Protein AF-A0A812QFU3-F1 (afdb_monomer)

Secondary structure (DSSP, 8-state):
------------GGGSPPP-----HHHHHHHHHHIIIIIS-TTTEEB-TT-SS-EEGGGSSS---TTS--BB-SS-TT-BTTTT--HHHHHHHH-

Organism: Symbiodinium pilosum (NCBI:txid2952)

Structure (mmCIF, N/CA/C/O backbone):
data_AF-A0A812QFU3-F1
#
_entry.id   AF-A0A812QFU3-F1
#
loop_
_atom_sit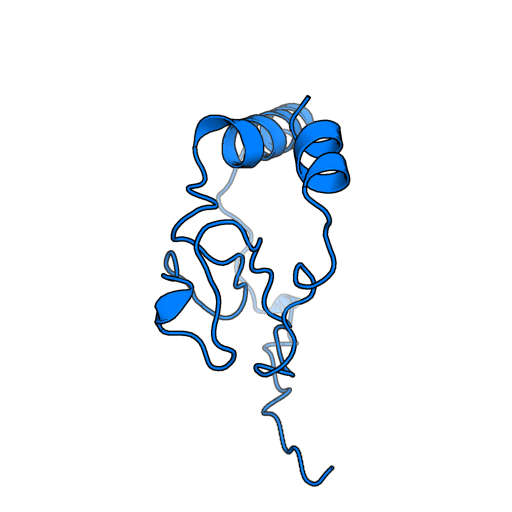e.group_PDB
_atom_site.id
_atom_site.type_symbol
_atom_site.label_atom_id
_atom_site.label_alt_id
_atom_site.label_comp_id
_atom_site.label_asym_id
_atom_site.label_entity_id
_atom_site.label_seq_id
_atom_site.pdbx_PDB_ins_code
_atom_site.Cartn_x
_atom_site.Cartn_y
_atom_site.Cartn_z
_atom_site.occupancy
_atom_site.B_iso_or_equiv
_atom_site.auth_seq_id
_atom_site.auth_comp_id
_atom_site.auth_asym_id
_atom_site.auth_atom_id
_atom_site.pdbx_PDB_model_num
ATOM 1 N N . SER A 1 1 ? 8.982 1.237 -24.772 1.00 60.59 1 SER A N 1
ATOM 2 C CA . SER A 1 1 ? 9.684 0.468 -23.732 1.00 60.59 1 SER A CA 1
ATOM 3 C C . SER A 1 1 ? 9.566 -1.003 -24.086 1.00 60.59 1 SER A C 1
ATOM 5 O O . SER A 1 1 ? 8.539 -1.392 -24.622 1.00 60.59 1 SER A O 1
ATOM 7 N N . ASN A 1 2 ? 10.608 -1.804 -23.853 1.00 71.19 2 ASN A N 1
ATOM 8 C CA . ASN A 1 2 ? 10.576 -3.263 -24.052 1.00 71.19 2 ASN A CA 1
ATOM 9 C C . ASN A 1 2 ? 10.241 -3.975 -22.731 1.00 71.19 2 ASN A C 1
ATOM 11 O O . ASN A 1 2 ? 10.804 -5.026 -22.435 1.00 71.19 2 ASN A O 1
ATOM 15 N N . ASP A 1 3 ? 9.412 -3.354 -21.893 1.00 80.31 3 ASP A N 1
ATOM 16 C CA . ASP A 1 3 ? 9.090 -3.919 -20.589 1.00 80.31 3 ASP A CA 1
ATOM 17 C C . ASP A 1 3 ? 8.142 -5.104 -20.788 1.00 80.31 3 ASP A C 1
ATOM 19 O O . ASP A 1 3 ? 7.051 -4.962 -21.339 1.00 80.31 3 ASP A O 1
ATOM 23 N N . VAL A 1 4 ? 8.607 -6.285 -20.382 1.00 87.50 4 VAL A N 1
ATOM 24 C CA . VAL A 1 4 ? 7.841 -7.531 -20.391 1.00 87.50 4 VAL A CA 1
ATOM 25 C C . VAL A 1 4 ? 7.646 -7.936 -18.939 1.00 87.50 4 VAL A C 1
ATOM 27 O O . VAL A 1 4 ? 8.607 -8.293 -18.258 1.00 87.50 4 VAL A O 1
ATOM 30 N N . TRP A 1 5 ? 6.404 -7.857 -18.474 1.00 92.12 5 TRP A N 1
ATOM 31 C CA . TRP A 1 5 ? 6.009 -8.216 -17.117 1.00 92.12 5 TRP A CA 1
ATOM 32 C C . TRP A 1 5 ? 5.216 -9.525 -17.128 1.00 92.12 5 TRP A C 1
ATOM 34 O O . TRP A 1 5 ? 4.408 -9.757 -18.031 1.00 92.12 5 TRP A O 1
ATOM 44 N N . GLU A 1 6 ? 5.438 -10.383 -16.130 1.00 93.06 6 GLU A N 1
ATOM 45 C CA . GLU A 1 6 ? 4.550 -11.524 -15.892 1.00 93.06 6 GLU A CA 1
ATOM 46 C C . GLU A 1 6 ? 3.226 -10.987 -15.344 1.00 93.06 6 GLU A C 1
ATOM 48 O O . GLU A 1 6 ? 3.198 -10.329 -14.309 1.00 93.06 6 GLU A O 1
ATOM 53 N N . THR A 1 7 ? 2.146 -11.232 -16.081 1.00 95.19 7 THR A N 1
ATOM 54 C CA . THR A 1 7 ? 0.807 -10.674 -15.822 1.00 95.19 7 THR A CA 1
ATOM 55 C C . THR A 1 7 ? -0.226 -11.746 -15.507 1.00 95.19 7 THR A C 1
ATOM 57 O O . THR A 1 7 ? -1.395 -11.441 -15.277 1.00 95.19 7 THR A O 1
ATOM 60 N N . LYS A 1 8 ? 0.182 -13.017 -15.484 1.00 95.31 8 LYS A N 1
ATOM 61 C CA . LYS A 1 8 ? -0.689 -14.114 -15.083 1.00 95.31 8 LYS A CA 1
ATOM 62 C C . LYS A 1 8 ? -0.939 -14.058 -13.586 1.00 95.31 8 LYS A C 1
ATOM 64 O O . LYS A 1 8 ? -0.028 -13.903 -12.778 1.00 95.31 8 LYS A O 1
ATOM 69 N N . PHE A 1 9 ? -2.190 -14.281 -13.229 1.00 95.50 9 PHE A N 1
ATOM 70 C CA . PHE A 1 9 ? -2.638 -14.504 -11.866 1.00 95.50 9 PHE A CA 1
ATOM 71 C C . PHE A 1 9 ? -3.635 -15.662 -11.869 1.00 95.50 9 PHE A C 1
ATOM 73 O O . PHE A 1 9 ? -4.085 -16.113 -12.923 1.00 95.50 9 PHE A O 1
ATOM 80 N N . PHE A 1 10 ? -3.949 -16.176 -10.685 1.00 95.62 10 PHE A N 1
ATOM 81 C CA . PHE A 1 10 ? -4.949 -17.223 -10.551 1.00 95.62 10 PHE A CA 1
ATOM 82 C C . PHE A 1 10 ? -6.349 -16.639 -10.784 1.00 95.62 10 PHE A C 1
ATOM 84 O O . PHE A 1 10 ? -6.841 -15.867 -9.966 1.00 95.62 10 PHE A O 1
ATOM 91 N N . ASP A 1 11 ? -6.975 -16.991 -11.904 1.00 95.81 11 ASP A N 1
ATOM 92 C CA . ASP A 1 11 ? -8.232 -16.405 -12.388 1.00 95.81 11 ASP A CA 1
ATOM 93 C C . ASP A 1 11 ? -9.469 -17.294 -12.162 1.00 95.81 11 ASP A C 1
ATOM 95 O O . ASP A 1 11 ? -10.600 -16.852 -12.360 1.00 95.81 11 ASP A O 1
ATOM 99 N N . LYS A 1 12 ? -9.277 -18.529 -11.685 1.00 97.31 12 LYS A N 1
ATOM 100 C CA . LYS A 1 12 ? -10.345 -19.505 -11.409 1.00 97.31 12 LYS A CA 1
ATOM 101 C C . LYS A 1 12 ? -10.900 -19.358 -9.998 1.00 97.31 12 LYS A C 1
ATOM 103 O O . LYS A 1 12 ? -10.673 -20.206 -9.137 1.00 97.31 12 LYS A O 1
ATOM 108 N N . ILE A 1 13 ? -11.586 -18.250 -9.740 1.00 95.19 13 ILE A N 1
ATO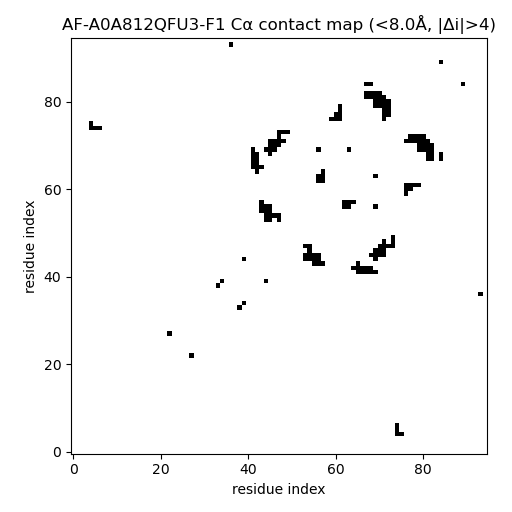M 109 C CA . ILE A 1 13 ? -12.053 -17.844 -8.402 1.00 95.19 13 ILE A CA 1
ATOM 110 C C . ILE A 1 13 ? -12.854 -18.954 -7.701 1.00 95.19 13 ILE A C 1
ATOM 112 O O . ILE A 1 13 ? -12.713 -19.149 -6.499 1.00 95.19 13 ILE A O 1
ATOM 116 N N . GLU A 1 14 ? -13.640 -19.727 -8.446 1.00 96.44 14 GLU A N 1
ATOM 117 C CA . GLU A 1 14 ? -14.433 -20.853 -7.945 1.00 96.44 14 GLU A CA 1
ATOM 118 C C . GLU A 1 14 ? -13.606 -21.992 -7.325 1.00 96.44 14 GLU A C 1
ATOM 120 O O . GLU A 1 14 ? -14.152 -22.829 -6.610 1.00 96.44 14 GLU A O 1
ATOM 125 N N . GLN A 1 15 ? -12.299 -22.030 -7.589 1.00 97.56 15 GLN A N 1
ATOM 126 C CA . GLN A 1 15 ? -11.362 -23.007 -7.030 1.00 97.56 15 GLN A CA 1
ATOM 127 C C . GLN A 1 15 ? -10.646 -22.492 -5.775 1.00 97.56 15 GLN A C 1
ATOM 129 O O . GLN A 1 15 ? -9.919 -23.256 -5.137 1.00 97.56 15 GLN A O 1
ATOM 134 N N . LEU A 1 16 ? -10.818 -21.215 -5.416 1.00 95.94 16 LEU A N 1
ATOM 135 C CA . LEU A 1 16 ? -10.230 -20.654 -4.205 1.00 95.94 16 LEU A CA 1
ATOM 136 C C . LEU A 1 16 ? -11.051 -21.059 -2.975 1.00 95.94 16 LEU A C 1
ATOM 138 O O . LEU A 1 16 ? -12.283 -20.979 -3.002 1.00 95.94 16 LEU A O 1
ATOM 142 N N . PRO A 1 17 ? -10.399 -21.452 -1.866 1.00 96.38 17 PRO A N 1
ATOM 143 C CA . PRO A 1 17 ? -11.105 -21.614 -0.608 1.00 96.38 17 PRO A CA 1
ATOM 144 C C . PRO A 1 17 ? -11.670 -20.257 -0.152 1.00 96.38 17 PRO A C 1
ATOM 146 O O . PRO A 1 17 ? -11.047 -19.214 -0.384 1.00 96.38 17 PRO A O 1
ATOM 149 N N . PRO A 1 18 ? -12.837 -20.240 0.511 1.00 95.62 18 PRO A N 1
ATOM 150 C CA . PRO A 1 18 ? -13.367 -19.012 1.081 1.00 95.62 18 PRO A CA 1
ATOM 151 C C . PRO A 1 18 ? -12.430 -18.477 2.169 1.00 95.62 18 PRO A C 1
ATOM 153 O O . PRO A 1 18 ? -11.754 -19.242 2.858 1.00 95.62 18 PRO A O 1
ATOM 156 N N . SER A 1 19 ? -12.437 -17.158 2.366 1.00 95.75 19 SER A N 1
ATOM 157 C CA . SER A 1 19 ? -11.710 -16.539 3.475 1.00 95.75 19 SER A CA 1
ATOM 158 C C . SER A 1 19 ? -12.208 -17.069 4.823 1.00 95.75 19 SER A C 1
ATOM 160 O O . SER A 1 19 ? -13.414 -17.155 5.082 1.00 95.75 19 SER A O 1
ATOM 162 N N . GLU A 1 20 ? -11.269 -17.386 5.711 1.00 97.75 20 GLU A N 1
ATOM 163 C CA . GLU A 1 20 ? -11.574 -17.765 7.091 1.00 97.75 20 GLU A CA 1
ATOM 164 C C . GLU A 1 20 ? -11.908 -16.548 7.969 1.00 97.75 20 GLU A C 1
ATOM 166 O O . GLU A 1 20 ? -12.481 -16.718 9.046 1.00 97.75 20 GLU A O 1
ATOM 171 N N . ASN A 1 21 ? -11.616 -15.325 7.504 1.00 97.69 21 ASN A N 1
ATOM 172 C CA . ASN A 1 21 ? -11.897 -14.088 8.229 1.00 97.69 21 ASN A CA 1
ATOM 173 C C . ASN A 1 21 ? -13.408 -13.934 8.501 1.00 97.69 21 ASN A C 1
ATOM 175 O O . ASN A 1 21 ? -14.236 -14.114 7.606 1.00 97.69 21 ASN A O 1
ATOM 179 N N . LYS A 1 22 ? -13.761 -13.617 9.752 1.00 98.31 22 LYS A N 1
ATOM 180 C CA . LYS A 1 22 ? -15.149 -13.453 10.224 1.00 98.31 22 LYS A CA 1
ATOM 181 C C . LYS A 1 22 ? -15.494 -12.018 10.626 1.00 98.31 22 LYS A C 1
ATOM 183 O O . LYS A 1 22 ? -16.561 -11.799 11.190 1.00 98.31 22 LYS A O 1
ATOM 188 N N . SER A 1 23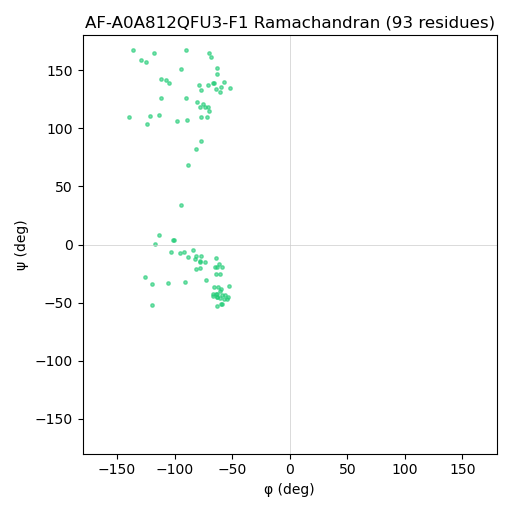 ? -14.607 -11.063 10.361 1.00 98.38 23 SER A N 1
ATOM 189 C CA . SER A 1 23 ? -14.836 -9.655 10.664 1.00 98.38 23 SER A CA 1
ATOM 190 C C . SER A 1 23 ? -15.970 -9.103 9.805 1.00 98.38 23 SER A C 1
ATOM 192 O O . SER A 1 23 ? -16.091 -9.383 8.611 1.00 98.38 23 SER A O 1
ATOM 194 N N . SER A 1 24 ? -16.805 -8.288 10.425 1.00 98.56 24 SER A N 1
ATOM 195 C CA . SER A 1 24 ? -17.809 -7.476 9.759 1.00 98.56 24 SER A CA 1
ATOM 196 C C . SER A 1 24 ? -17.160 -6.362 8.930 1.00 98.56 24 SER A C 1
ATOM 198 O O . SER A 1 24 ? -16.012 -5.971 9.147 1.00 98.56 24 SER A O 1
ATOM 200 N N . VAL A 1 25 ? -17.915 -5.798 7.984 1.00 98.62 25 VAL A N 1
ATOM 201 C CA . VAL A 1 25 ? -17.445 -4.666 7.168 1.00 98.62 25 VAL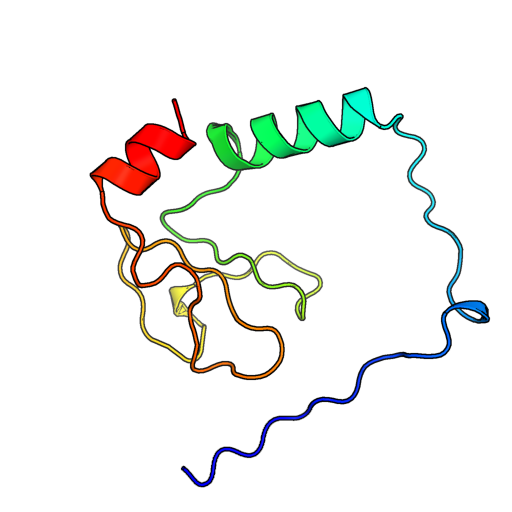 A CA 1
ATOM 202 C C . VAL A 1 25 ? -16.994 -3.468 8.024 1.00 98.62 25 VAL A C 1
ATOM 204 O O . VAL A 1 25 ? -15.923 -2.934 7.734 1.00 98.62 25 VAL A O 1
ATOM 207 N N . PRO A 1 26 ? -17.717 -3.052 9.089 1.00 98.69 26 PRO A N 1
ATOM 208 C CA . PRO A 1 26 ? -17.244 -1.981 9.968 1.00 98.69 26 PRO A CA 1
ATOM 209 C C . PRO A 1 26 ? -15.909 -2.289 10.656 1.00 98.69 26 PRO A C 1
ATOM 211 O O . PRO A 1 26 ? -15.061 -1.406 10.748 1.00 98.69 26 PRO A O 1
ATOM 214 N N . GLU A 1 27 ? -15.694 -3.530 11.102 1.00 98.69 27 GLU A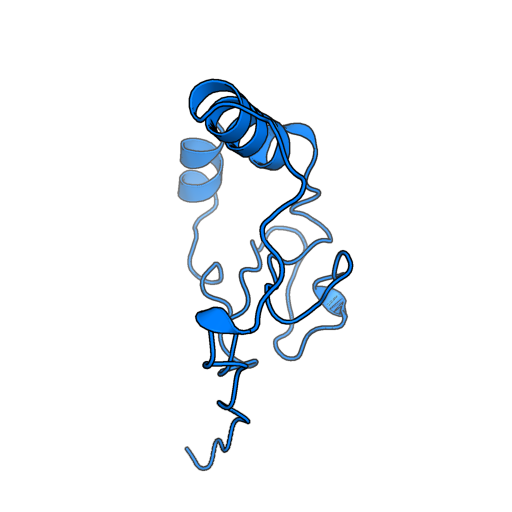 N 1
ATOM 215 C CA . GLU A 1 27 ? -14.431 -3.943 11.731 1.00 9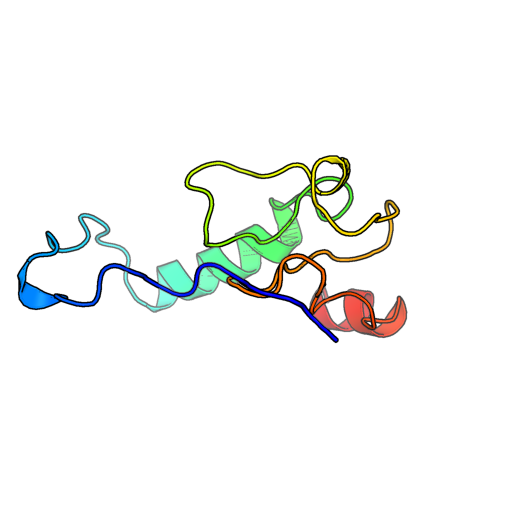8.69 27 GLU A CA 1
ATOM 216 C C . GLU A 1 27 ? -13.271 -3.922 10.733 1.00 98.69 27 GLU A C 1
ATOM 218 O O . GLU A 1 27 ? -12.194 -3.429 11.062 1.00 98.69 27 GLU A O 1
ATOM 223 N N . LEU A 1 28 ? -13.494 -4.398 9.504 1.00 98.69 28 LEU A N 1
ATOM 224 C CA . LEU A 1 28 ? -12.494 -4.345 8.434 1.00 98.69 28 LEU A CA 1
ATOM 225 C C . LEU A 1 28 ? -12.142 -2.903 8.067 1.00 98.69 28 LEU A C 1
ATOM 227 O O . LEU A 1 28 ? -10.969 -2.581 7.897 1.00 98.69 28 LEU A O 1
ATOM 231 N N . LEU A 1 29 ? -13.144 -2.029 7.970 1.00 98.50 29 LEU A N 1
ATOM 232 C CA . LEU A 1 29 ? -12.936 -0.623 7.642 1.00 98.50 29 LEU A CA 1
ATOM 233 C C . LEU A 1 29 ? -12.174 0.111 8.753 1.00 98.50 29 LEU A C 1
ATOM 235 O O . LEU A 1 29 ? -11.230 0.843 8.469 1.00 98.50 29 LEU A O 1
ATOM 239 N N . TYR A 1 30 ? -12.544 -0.111 10.015 1.00 98.31 30 TYR A N 1
ATOM 240 C CA . TYR A 1 30 ? -11.797 0.426 11.152 1.00 98.31 30 TYR A CA 1
ATOM 241 C C . TYR A 1 30 ? -10.355 -0.100 11.172 1.00 98.31 30 TYR A C 1
ATOM 243 O O . TYR A 1 30 ? -9.415 0.681 11.314 1.00 98.31 30 TYR A O 1
ATOM 251 N N . GLY A 1 31 ? -10.175 -1.408 10.965 1.00 98.31 31 GLY A N 1
ATOM 252 C CA . GLY A 1 31 ? -8.863 -2.045 10.889 1.00 98.31 31 GLY A CA 1
ATOM 253 C C . GLY A 1 31 ? -7.996 -1.489 9.760 1.00 98.31 31 GLY A C 1
ATOM 254 O O . GLY A 1 31 ? -6.808 -1.275 9.970 1.00 98.31 31 GLY A O 1
ATOM 255 N N . PHE A 1 32 ? -8.581 -1.184 8.599 1.00 98.00 32 PHE A N 1
ATOM 256 C CA . PHE A 1 32 ? -7.881 -0.540 7.486 1.00 98.00 32 PHE A CA 1
ATOM 257 C C . PHE A 1 32 ? -7.301 0.819 7.889 1.00 98.00 32 PHE A C 1
ATOM 259 O O . PHE A 1 32 ? -6.112 1.059 7.677 1.00 98.00 32 PHE A O 1
ATOM 266 N N . PHE A 1 33 ? -8.120 1.690 8.490 1.00 97.81 33 PHE A N 1
ATOM 267 C CA . PHE A 1 33 ? -7.656 3.008 8.920 1.00 97.81 33 PHE A CA 1
ATOM 268 C C . PHE A 1 33 ? -6.582 2.884 9.990 1.00 97.81 33 PHE A C 1
ATOM 270 O O . PHE A 1 33 ? -5.483 3.387 9.784 1.00 97.81 33 PHE A O 1
ATOM 277 N N . LYS A 1 34 ? -6.862 2.132 11.060 1.00 97.94 34 LYS A N 1
ATOM 278 C CA . LYS A 1 34 ? -5.915 1.913 12.155 1.00 97.94 34 LYS A CA 1
ATOM 279 C C . LYS A 1 34 ? -4.578 1.372 11.649 1.00 97.94 34 LYS A C 1
ATOM 281 O O . LYS A 1 34 ? -3.526 1.888 12.014 1.00 97.94 34 LYS A O 1
ATOM 286 N N . PHE A 1 35 ? -4.604 0.362 10.781 1.00 97.88 35 PHE A N 1
ATOM 287 C CA . PHE A 1 35 ? -3.384 -0.230 10.248 1.00 97.88 35 PHE A CA 1
ATOM 288 C C . PHE A 1 35 ? -2.545 0.807 9.501 1.00 97.88 35 PHE A C 1
ATOM 290 O O . PHE A 1 35 ? -1.367 0.965 9.800 1.00 97.88 35 PHE A O 1
ATOM 297 N N . TYR A 1 36 ? -3.133 1.557 8.567 1.00 97.38 36 TYR A N 1
ATOM 298 C CA . TYR A 1 36 ? -2.368 2.506 7.758 1.00 97.38 36 TYR A CA 1
ATOM 299 C C . TYR A 1 36 ? -2.026 3.824 8.463 1.00 97.38 36 TYR A C 1
ATOM 301 O O . TYR A 1 36 ? -1.079 4.485 8.032 1.00 97.38 36 TYR A O 1
ATOM 309 N N . SER A 1 37 ? -2.739 4.210 9.522 1.00 96.19 37 SER A N 1
ATOM 310 C CA . SER A 1 37 ? -2.432 5.418 10.297 1.00 96.19 37 SER A CA 1
ATOM 311 C C . SER A 1 37 ? -1.492 5.168 11.475 1.00 96.19 37 SER A C 1
ATOM 313 O O . SER A 1 37 ? -0.714 6.055 11.817 1.00 96.19 37 SER A O 1
ATOM 315 N N . GLU A 1 38 ? -1.553 3.988 12.100 1.00 96.31 38 GLU A N 1
ATOM 316 C CA . GLU A 1 38 ? -0.863 3.713 13.370 1.00 96.31 38 GLU A CA 1
ATOM 317 C C . GLU A 1 38 ? 0.158 2.570 13.294 1.00 96.31 38 GLU A C 1
ATOM 319 O O . GLU A 1 38 ? 1.172 2.624 13.988 1.00 96.31 38 GLU A O 1
ATOM 324 N N . GLU A 1 39 ? -0.085 1.530 12.490 1.00 97.25 39 GLU A N 1
ATOM 325 C CA . GLU A 1 39 ? 0.699 0.282 12.551 1.00 97.25 39 GLU A CA 1
ATOM 326 C C . GLU A 1 39 ? 1.685 0.117 11.378 1.00 97.25 39 GLU A C 1
ATOM 328 O O . GLU A 1 39 ? 2.765 -0.453 11.540 1.00 97.25 39 GLU A O 1
ATOM 333 N N . PHE A 1 40 ? 1.339 0.608 10.187 1.00 97.50 40 PHE A N 1
ATOM 334 C CA . PHE A 1 40 ? 2.138 0.451 8.976 1.00 97.50 40 PHE A CA 1
ATOM 335 C C . PHE A 1 40 ? 3.319 1.429 8.954 1.00 97.50 40 PHE A C 1
ATOM 337 O O . PHE A 1 40 ? 3.147 2.648 8.892 1.00 97.50 40 PHE A O 1
ATOM 344 N N . ASP A 1 41 ? 4.543 0.897 8.930 1.00 97.38 41 ASP A N 1
ATOM 345 C CA . ASP A 1 41 ? 5.752 1.719 8.836 1.00 97.38 41 ASP A CA 1
ATOM 346 C C . ASP A 1 41 ? 5.970 2.233 7.404 1.00 97.38 41 ASP A C 1
ATOM 348 O O . ASP A 1 41 ? 6.685 1.625 6.603 1.00 97.38 41 ASP A O 1
ATOM 352 N N . TRP A 1 42 ? 5.400 3.398 7.092 1.00 96.94 42 TRP A N 1
ATOM 353 C CA . TRP A 1 42 ? 5.581 4.092 5.812 1.00 96.94 42 TRP A CA 1
ATOM 354 C C . TRP A 1 42 ? 7.042 4.434 5.479 1.00 96.94 42 TRP A C 1
ATOM 356 O O . TRP A 1 42 ? 7.367 4.687 4.313 1.00 96.94 42 TRP A O 1
ATOM 366 N N . THR A 1 43 ? 7.943 4.450 6.466 1.00 96.88 43 THR A N 1
ATOM 367 C CA . THR A 1 43 ? 9.356 4.784 6.256 1.00 96.88 43 THR A CA 1
ATOM 368 C C . THR A 1 43 ? 10.172 3.605 5.739 1.00 96.88 43 THR A C 1
ATOM 370 O O . THR A 1 43 ? 11.202 3.830 5.102 1.00 96.88 43 THR A O 1
ATOM 373 N N . GLN A 1 44 ? 9.703 2.369 5.932 1.00 97.94 44 GLN A N 1
ATOM 374 C CA . GLN A 1 44 ? 10.413 1.152 5.517 1.00 97.94 44 GLN A CA 1
ATOM 375 C C . GLN A 1 44 ? 9.588 0.214 4.640 1.00 97.94 44 GLN A C 1
ATOM 377 O O . GLN A 1 44 ? 10.160 -0.518 3.835 1.00 97.94 44 GLN A O 1
ATOM 382 N N . SER A 1 45 ? 8.267 0.224 4.769 1.00 98.00 45 SER A N 1
ATOM 383 C CA . SER A 1 45 ? 7.394 -0.770 4.150 1.00 98.00 45 SER A CA 1
ATOM 384 C C . SER A 1 45 ? 6.851 -0.307 2.801 1.00 98.00 45 SER A C 1
ATOM 386 O O . SER A 1 45 ? 6.666 0.886 2.553 1.00 98.00 45 SER A O 1
ATOM 388 N N . ALA A 1 46 ? 6.574 -1.273 1.929 1.00 98.19 46 ALA A N 1
ATOM 389 C CA . ALA A 1 46 ? 5.827 -1.084 0.692 1.00 98.19 46 ALA A CA 1
ATOM 390 C C . ALA A 1 46 ? 4.467 -1.783 0.766 1.00 98.19 46 ALA A C 1
ATOM 392 O O . ALA A 1 46 ? 4.356 -2.895 1.286 1.00 98.19 46 ALA A O 1
ATOM 393 N N . VAL A 1 47 ? 3.441 -1.157 0.191 1.00 97.94 47 VAL A N 1
ATOM 394 C CA . VAL A 1 47 ? 2.188 -1.842 -0.135 1.00 97.94 47 VAL A CA 1
ATOM 395 C C . VAL A 1 47 ? 2.441 -2.657 -1.402 1.00 97.94 47 VAL A C 1
ATOM 397 O O . VAL A 1 47 ? 2.649 -2.092 -2.474 1.00 97.94 47 VAL A O 1
ATOM 400 N N . CYS A 1 48 ? 2.481 -3.981 -1.259 1.00 97.25 48 CYS A N 1
ATOM 401 C CA . CYS A 1 48 ? 2.843 -4.924 -2.315 1.00 97.25 48 CYS A CA 1
ATOM 402 C C . CYS A 1 48 ? 1.922 -6.150 -2.246 1.00 97.25 48 CYS A C 1
ATOM 404 O O . CYS A 1 48 ? 2.025 -6.950 -1.322 1.00 97.25 48 CYS A O 1
ATOM 406 N N . ILE A 1 49 ? 1.020 -6.304 -3.219 1.00 96.75 49 ILE A N 1
ATOM 407 C CA . ILE A 1 49 ? -0.011 -7.361 -3.191 1.00 96.75 49 ILE A CA 1
ATOM 408 C C . ILE A 1 49 ? 0.436 -8.692 -3.814 1.00 96.75 49 ILE A C 1
ATOM 410 O O . ILE A 1 49 ? -0.246 -9.701 -3.668 1.00 96.75 49 ILE A O 1
ATOM 414 N N . ARG A 1 50 ? 1.583 -8.709 -4.507 1.00 95.12 50 ARG A N 1
ATOM 415 C CA . ARG A 1 50 ? 2.177 -9.931 -5.083 1.00 95.12 50 ARG A CA 1
ATOM 416 C C . ARG A 1 50 ? 2.993 -10.741 -4.071 1.00 95.12 50 ARG A C 1
ATOM 418 O O . ARG A 1 50 ? 3.376 -11.870 -4.364 1.00 95.12 50 ARG A O 1
ATOM 425 N N . ALA A 1 51 ? 3.296 -10.162 -2.910 1.00 93.62 51 ALA A N 1
ATOM 426 C CA . ALA A 1 51 ? 4.037 -10.809 -1.837 1.00 93.62 51 ALA A 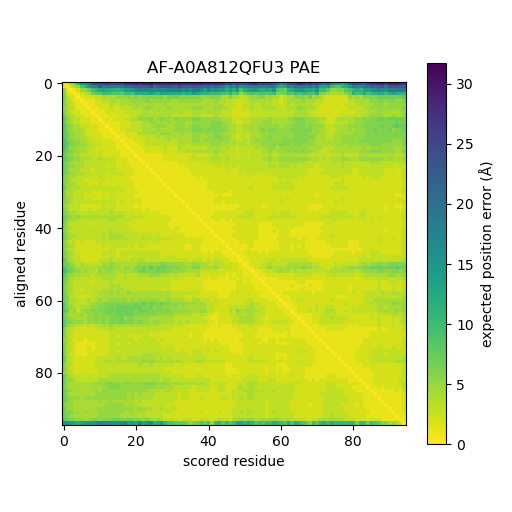CA 1
ATOM 427 C C . ALA A 1 51 ? 3.088 -11.208 -0.702 1.00 93.62 51 ALA A C 1
ATOM 429 O O . ALA A 1 51 ? 2.212 -10.443 -0.313 1.00 93.62 51 ALA A O 1
ATOM 430 N N . SER A 1 52 ? 3.289 -12.397 -0.134 1.00 90.44 52 SER A N 1
ATOM 431 C CA . SER A 1 52 ? 2.502 -12.880 1.008 1.00 90.44 52 SER A CA 1
ATOM 432 C C . SER A 1 52 ? 2.984 -12.341 2.360 1.00 90.44 52 SER A C 1
ATOM 434 O O . SER A 1 52 ? 2.333 -12.571 3.372 1.00 90.44 52 SER A O 1
ATOM 436 N N . ASN A 1 53 ? 4.145 -11.680 2.392 1.00 94.00 53 ASN A N 1
ATOM 437 C CA . ASN A 1 53 ? 4.798 -11.178 3.600 1.00 94.00 53 ASN A CA 1
ATOM 438 C C . ASN A 1 53 ? 5.068 -9.672 3.471 1.00 94.00 53 ASN A C 1
ATOM 440 O O . ASN A 1 53 ? 5.210 -9.191 2.343 1.00 94.00 53 ASN A O 1
ATOM 444 N N . PRO A 1 54 ? 5.212 -8.939 4.593 1.00 95.06 54 PRO A N 1
ATOM 445 C CA . PRO A 1 54 ? 5.626 -7.541 4.573 1.00 95.06 54 PRO A CA 1
ATOM 446 C C . PRO A 1 54 ? 6.906 -7.334 3.759 1.00 95.06 54 PRO A C 1
ATOM 448 O O . PRO A 1 54 ? 7.874 -8.087 3.893 1.00 95.06 54 PRO A O 1
ATOM 451 N N . VAL A 1 55 ? 6.910 -6.299 2.921 1.00 97.38 55 VAL A N 1
ATOM 452 C CA . VAL A 1 55 ? 8.015 -6.010 2.004 1.00 97.38 55 VAL A CA 1
ATOM 453 C C . VAL A 1 55 ? 8.713 -4.729 2.423 1.00 97.38 55 VAL A C 1
ATOM 455 O O . VAL A 1 55 ? 8.087 -3.676 2.529 1.00 97.38 55 VAL A O 1
ATOM 458 N N . ASN A 1 56 ? 10.030 -4.810 2.607 1.00 97.69 56 ASN A N 1
ATOM 459 C CA . ASN A 1 56 ? 10.862 -3.629 2.779 1.00 97.69 56 ASN A CA 1
ATOM 460 C C . ASN A 1 56 ? 11.063 -2.939 1.416 1.00 97.69 56 ASN A C 1
ATOM 462 O O . ASN A 1 56 ? 11.599 -3.542 0.483 1.00 97.69 56 ASN A O 1
ATOM 466 N N . LYS A 1 57 ? 10.649 -1.672 1.305 1.00 97.50 57 LYS A N 1
ATOM 467 C CA . LYS A 1 57 ? 10.649 -0.906 0.048 1.00 97.50 57 LYS A CA 1
ATOM 468 C C . LYS A 1 57 ? 12.044 -0.679 -0.540 1.00 97.50 57 LYS A C 1
ATOM 470 O O . LYS A 1 57 ? 12.158 -0.424 -1.733 1.00 97.50 57 LYS A O 1
ATOM 475 N N . TYR A 1 58 ? 13.104 -0.803 0.260 1.00 97.81 58 TYR A N 1
ATOM 476 C CA . TYR A 1 58 ? 14.490 -0.672 -0.204 1.00 97.81 58 TYR A CA 1
ATOM 477 C C . TYR A 1 58 ? 15.002 -1.910 -0.953 1.00 97.81 58 TYR A C 1
ATOM 479 O O . TYR A 1 58 ? 16.069 -1.853 -1.556 1.00 97.81 58 TYR A O 1
ATOM 487 N N . HIS A 1 59 ? 14.254 -3.018 -0.938 1.00 95.94 59 HIS A N 1
ATOM 488 C CA . HIS A 1 59 ? 14.566 -4.233 -1.699 1.00 95.94 59 HIS A CA 1
ATOM 489 C C . HIS A 1 59 ? 13.748 -4.363 -2.997 1.00 95.94 59 HIS A C 1
ATOM 491 O O . HIS A 1 59 ? 13.838 -5.388 -3.673 1.00 95.94 59 HIS A O 1
ATOM 497 N N . LEU A 1 60 ? 12.928 -3.360 -3.333 1.00 95.56 60 LEU A N 1
ATOM 498 C CA . LEU A 1 60 ? 12.088 -3.359 -4.531 1.00 95.56 60 LEU A CA 1
ATOM 499 C C . LEU A 1 60 ? 12.798 -2.754 -5.746 1.00 95.56 60 LEU A C 1
ATOM 501 O O . LEU A 1 60 ? 13.862 -2.151 -5.637 1.00 95.56 60 LEU A O 1
ATOM 505 N N . HIS A 1 61 ? 12.210 -2.952 -6.928 1.00 94.25 61 HIS A N 1
ATOM 506 C CA . HIS A 1 61 ? 12.853 -2.647 -8.207 1.00 94.25 61 HIS A CA 1
ATOM 507 C C . HIS A 1 61 ? 13.135 -1.149 -8.391 1.00 94.25 61 HIS A C 1
ATOM 509 O O . HIS A 1 61 ? 14.210 -0.768 -8.855 1.00 94.25 61 HIS A O 1
ATOM 515 N N . THR A 1 62 ? 12.178 -0.294 -8.021 1.00 93.88 62 THR A N 1
ATOM 516 C CA . THR A 1 62 ? 12.362 1.160 -8.048 1.00 93.88 62 THR A CA 1
ATOM 517 C C . THR A 1 62 ? 12.916 1.642 -6.719 1.00 93.88 62 THR A C 1
ATOM 519 O O . THR A 1 62 ? 12.316 1.391 -5.676 1.00 93.88 62 THR A O 1
ATOM 522 N N . ASN A 1 63 ? 14.032 2.373 -6.766 1.00 94.25 63 ASN A N 1
ATOM 523 C CA . ASN A 1 63 ? 14.636 2.994 -5.589 1.00 94.25 63 ASN A CA 1
ATOM 524 C C . ASN A 1 63 ? 13.638 3.925 -4.883 1.00 94.25 63 ASN A C 1
ATOM 526 O O . ASN A 1 63 ? 12.925 4.692 -5.529 1.00 94.25 63 ASN A O 1
ATOM 530 N N . SER A 1 64 ? 13.645 3.897 -3.552 1.00 95.56 64 SER A N 1
ATOM 531 C CA . SER A 1 64 ? 12.807 4.736 -2.694 1.00 95.56 64 SER A CA 1
ATOM 532 C C . SER A 1 64 ? 13.658 5.429 -1.637 1.00 95.56 64 SER A C 1
ATOM 534 O O . SER A 1 64 ? 14.734 4.956 -1.280 1.00 95.56 64 SER A O 1
ATOM 536 N N . TYR A 1 65 ? 13.145 6.521 -1.082 1.00 94.12 65 TYR A N 1
ATOM 537 C CA . TYR A 1 65 ? 13.706 7.189 0.096 1.00 94.12 65 TYR A CA 1
ATOM 538 C C . TYR A 1 65 ? 12.700 7.171 1.264 1.00 94.12 65 TYR A C 1
ATOM 540 O O . TYR A 1 65 ? 11.521 6.872 1.035 1.00 94.12 65 TYR A O 1
ATOM 548 N N . PRO A 1 66 ? 13.126 7.457 2.514 1.00 94.31 66 PRO A N 1
ATOM 549 C CA . PRO A 1 66 ? 12.289 7.276 3.704 1.00 94.31 66 PRO A CA 1
ATOM 550 C C . PRO A 1 66 ? 10.931 7.968 3.635 1.00 94.31 66 PRO A C 1
ATOM 552 O O . PRO A 1 66 ? 9.915 7.335 3.904 1.00 94.31 66 PRO A O 1
ATOM 555 N N . GLU A 1 67 ? 10.882 9.220 3.182 1.00 93.88 67 GLU A N 1
ATOM 556 C CA . GLU A 1 67 ? 9.630 9.977 3.104 1.00 93.88 67 GLU A CA 1
ATOM 557 C C . GLU A 1 67 ? 8.701 9.538 1.962 1.00 93.88 67 GLU A C 1
ATOM 559 O O . GLU A 1 67 ? 7.535 9.931 1.943 1.00 93.88 67 GLU A O 1
ATOM 564 N N . GLN A 1 68 ? 9.173 8.770 0.980 1.00 96.50 68 GLN A N 1
ATOM 565 C CA . GLN A 1 68 ? 8.351 8.387 -0.164 1.00 96.50 68 GLN A CA 1
ATOM 566 C C . GLN A 1 68 ? 7.439 7.217 0.203 1.00 96.50 68 GLN A C 1
ATOM 568 O O . GLN A 1 68 ? 7.921 6.154 0.601 1.00 96.50 68 GLN A O 1
ATOM 573 N N . TRP A 1 69 ? 6.126 7.394 0.051 1.00 97.62 69 TRP A N 1
ATOM 574 C CA . TRP A 1 69 ? 5.200 6.266 0.105 1.00 97.62 69 TRP A CA 1
ATOM 575 C C . TRP A 1 69 ? 5.452 5.338 -1.077 1.00 97.62 69 TRP A C 1
ATOM 577 O O . TRP A 1 69 ? 5.699 5.796 -2.197 1.00 97.62 69 TRP A O 1
ATOM 587 N N . TYR A 1 70 ? 5.401 4.036 -0.814 1.00 98.31 70 TYR A N 1
ATOM 588 C CA . TYR A 1 70 ? 5.647 3.019 -1.821 1.00 98.31 70 TYR A CA 1
ATOM 589 C C . TYR A 1 70 ? 4.439 2.112 -1.955 1.00 98.31 70 TYR A C 1
ATOM 591 O O . TYR A 1 70 ? 4.123 1.340 -1.051 1.00 98.31 70 TYR A O 1
ATOM 599 N N . ILE A 1 71 ? 3.769 2.224 -3.092 1.00 98.12 71 ILE A N 1
ATOM 600 C CA . ILE A 1 71 ? 2.652 1.368 -3.470 1.00 98.12 71 ILE A CA 1
ATOM 601 C C . ILE A 1 71 ? 3.051 0.765 -4.806 1.00 98.12 71 ILE A C 1
ATOM 603 O O . ILE A 1 71 ? 3.091 1.465 -5.814 1.00 98.12 71 ILE A O 1
ATOM 607 N N . GLU A 1 72 ? 3.450 -0.497 -4.787 1.00 97.88 72 GLU A N 1
ATOM 608 C CA . GLU A 1 72 ? 3.955 -1.168 -5.976 1.00 97.88 72 GLU A CA 1
ATOM 609 C C . GLU A 1 72 ? 2.796 -1.566 -6.892 1.00 97.88 72 GLU A C 1
ATOM 611 O O . GLU A 1 72 ? 1.808 -2.148 -6.435 1.00 97.88 72 GLU A O 1
ATOM 616 N N . ASP A 1 73 ? 2.921 -1.279 -8.186 1.00 97.44 73 ASP A N 1
ATOM 617 C CA . ASP A 1 73 ? 2.046 -1.884 -9.184 1.00 97.44 73 ASP A CA 1
ATOM 618 C C . ASP A 1 73 ? 2.278 -3.413 -9.222 1.00 97.44 73 ASP A C 1
ATOM 620 O O . ASP A 1 73 ? 3.425 -3.867 -9.210 1.00 97.44 73 ASP A O 1
ATOM 624 N N . PRO A 1 74 ? 1.219 -4.242 -9.239 1.00 96.50 74 PRO A N 1
ATOM 625 C CA . PRO A 1 74 ? 1.362 -5.697 -9.174 1.00 96.50 74 PRO A CA 1
ATOM 626 C C . PRO A 1 74 ? 2.077 -6.315 -10.380 1.00 96.50 74 PRO A C 1
ATOM 628 O O . PRO A 1 74 ? 2.557 -7.444 -10.267 1.00 96.50 74 PRO A O 1
ATOM 631 N N . PHE A 1 75 ? 2.150 -5.604 -11.508 1.00 95.94 75 PHE A N 1
ATOM 632 C CA . PHE A 1 75 ? 2.756 -6.096 -12.740 1.00 95.94 75 PHE A CA 1
ATOM 633 C C . PHE A 1 75 ? 3.927 -5.225 -13.173 1.00 95.94 75 PHE A C 1
ATOM 635 O O . PHE A 1 75 ? 5.019 -5.747 -13.385 1.00 95.94 75 PHE A O 1
ATOM 642 N N . ASP A 1 76 ? 3.733 -3.909 -13.266 1.00 96.06 76 ASP A N 1
ATOM 643 C CA . ASP A 1 76 ? 4.804 -2.983 -13.620 1.00 96.06 76 ASP A CA 1
ATOM 644 C C . ASP A 1 76 ? 5.669 -2.664 -12.399 1.00 96.06 76 ASP A C 1
ATOM 646 O O . ASP A 1 76 ? 5.511 -1.630 -11.757 1.00 96.06 76 ASP A O 1
ATOM 650 N N . LEU A 1 77 ? 6.624 -3.537 -12.068 1.00 94.69 77 LEU A N 1
ATOM 651 C CA . LEU A 1 77 ? 7.417 -3.396 -10.836 1.00 94.69 77 LEU A CA 1
ATOM 652 C C . LEU A 1 77 ? 8.295 -2.131 -10.813 1.00 94.69 77 LEU A C 1
ATOM 654 O O . LEU A 1 77 ? 8.837 -1.768 -9.771 1.00 94.69 77 LEU A O 1
ATOM 658 N N . LYS A 1 78 ? 8.441 -1.431 -11.947 1.00 95.12 78 LYS A N 1
ATOM 659 C CA . LYS A 1 78 ? 9.091 -0.112 -12.008 1.00 95.12 78 LYS A CA 1
ATOM 660 C C . LYS A 1 78 ? 8.178 1.015 -11.521 1.00 95.12 78 LYS A C 1
ATOM 662 O O . LYS A 1 78 ? 8.654 2.121 -11.244 1.00 95.12 78 LYS A O 1
ATOM 667 N N . HIS A 1 79 ? 6.882 0.767 -11.403 1.00 96.19 79 HIS A N 1
ATOM 668 C CA . HIS A 1 79 ? 5.880 1.770 -11.108 1.00 96.19 79 HIS A CA 1
ATOM 669 C C . HIS A 1 79 ? 5.518 1.783 -9.618 1.00 96.19 79 HIS A C 1
ATOM 671 O O . HIS A 1 79 ?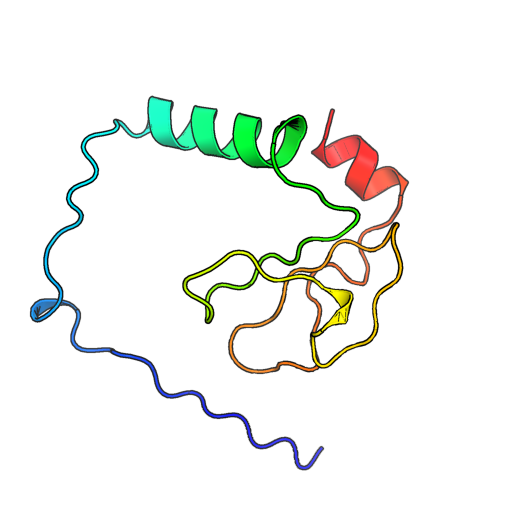 4.799 0.928 -9.105 1.00 96.19 79 HIS A O 1
ATOM 677 N N . ASN A 1 80 ? 5.998 2.813 -8.917 1.00 97.44 80 ASN A N 1
ATOM 678 C CA . ASN A 1 80 ? 5.500 3.169 -7.592 1.00 97.44 80 ASN A CA 1
ATOM 679 C C . ASN A 1 80 ? 4.320 4.149 -7.738 1.00 97.44 80 ASN A C 1
ATOM 681 O O . ASN A 1 80 ? 4.516 5.331 -8.032 1.00 97.44 80 ASN A O 1
ATOM 685 N N . LEU A 1 81 ? 3.103 3.674 -7.476 1.00 97.69 81 LEU A N 1
ATOM 686 C CA . LEU A 1 81 ? 1.853 4.439 -7.537 1.00 97.69 81 LEU A CA 1
ATOM 687 C C . LEU A 1 81 ? 1.808 5.581 -6.504 1.00 97.69 81 LEU A C 1
ATOM 689 O O . LEU A 1 81 ? 1.149 6.597 -6.718 1.00 97.69 81 LEU A O 1
ATOM 693 N N . GLY A 1 82 ? 2.555 5.453 -5.404 1.00 96.12 82 GLY A N 1
ATOM 694 C CA . GLY A 1 82 ? 2.707 6.478 -4.371 1.00 96.12 82 GLY A CA 1
ATOM 695 C C . GLY A 1 82 ? 3.771 7.537 -4.680 1.00 96.12 82 GLY A C 1
ATOM 696 O O . GLY A 1 82 ? 3.901 8.504 -3.928 1.00 96.12 82 GLY A O 1
ATOM 697 N N . ALA A 1 83 ? 4.524 7.407 -5.781 1.00 95.38 83 ALA A N 1
ATOM 698 C CA . ALA A 1 83 ? 5.739 8.193 -6.017 1.00 95.38 83 ALA A CA 1
ATOM 699 C C . ALA A 1 83 ? 5.520 9.710 -6.083 1.00 95.38 83 ALA A C 1
ATOM 701 O O . ALA A 1 83 ? 6.452 10.468 -5.816 1.00 95.38 83 ALA A O 1
ATOM 702 N N . LYS A 1 84 ? 4.310 10.149 -6.450 1.00 94.44 84 LYS A N 1
ATOM 703 C CA . LYS A 1 84 ? 3.943 11.565 -6.609 1.00 94.44 84 LYS A CA 1
ATOM 704 C C . LYS A 1 84 ? 3.146 12.132 -5.429 1.00 94.44 84 LYS A 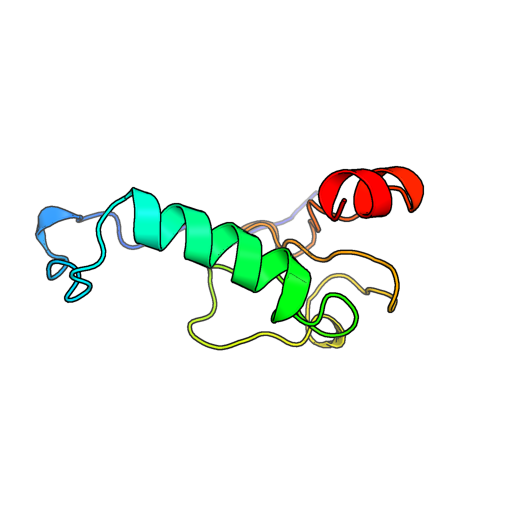C 1
ATOM 706 O O . LYS A 1 84 ? 2.716 13.281 -5.497 1.00 94.44 84 LYS A O 1
ATOM 711 N N . CYS A 1 85 ? 2.933 11.360 -4.361 1.00 95.81 85 CYS A N 1
ATOM 712 C CA . CYS A 1 85 ? 2.229 11.855 -3.183 1.00 95.81 85 CYS A CA 1
ATOM 713 C C . CYS A 1 85 ? 3.105 12.878 -2.438 1.00 95.81 85 CYS A C 1
ATOM 715 O O . CYS A 1 85 ? 4.183 12.549 -1.934 1.00 95.81 85 CYS A O 1
ATOM 717 N N . SER A 1 86 ? 2.662 14.137 -2.401 1.00 95.69 86 SER A N 1
ATOM 718 C CA . SER A 1 86 ? 3.395 15.222 -1.742 1.00 95.69 86 SER A CA 1
ATOM 719 C C . SER A 1 86 ? 3.388 15.062 -0.222 1.00 95.69 86 SER A C 1
ATOM 721 O O . SER A 1 86 ? 2.581 14.322 0.339 1.00 95.69 86 SER A O 1
ATOM 723 N N . ARG A 1 87 ? 4.266 15.792 0.479 1.00 94.88 87 ARG A N 1
ATOM 724 C CA . ARG A 1 87 ? 4.260 15.801 1.948 1.00 94.88 87 ARG A CA 1
ATOM 725 C C . ARG A 1 87 ? 2.901 16.226 2.507 1.00 94.88 87 ARG A C 1
ATOM 727 O O . ARG A 1 87 ? 2.349 15.507 3.327 1.00 94.88 87 ARG A O 1
ATOM 734 N N . GLN A 1 88 ? 2.341 17.309 1.973 1.00 96.31 88 GLN A N 1
ATOM 735 C CA . GLN A 1 88 ? 1.021 17.813 2.353 1.00 96.31 88 GLN A CA 1
ATOM 736 C C . GLN A 1 88 ? -0.091 16.807 2.038 1.00 96.31 88 GLN A C 1
ATOM 738 O O . GLN A 1 88 ? -1.029 16.675 2.812 1.00 96.31 88 GLN A O 1
ATOM 743 N N . GLY A 1 89 ? 0.015 16.078 0.921 1.00 96.25 89 GLY A N 1
ATOM 744 C CA . GLY A 1 89 ? -0.941 15.027 0.573 1.00 96.25 89 GLY A CA 1
ATOM 745 C C . GLY A 1 89 ? -0.931 13.885 1.587 1.00 96.25 89 GLY A C 1
ATOM 746 O O . GLY A 1 89 ? -1.987 13.474 2.051 1.00 96.25 89 GLY A O 1
ATOM 747 N N . LYS A 1 90 ? 0.259 13.425 1.988 1.00 96.06 90 LYS A N 1
ATOM 748 C CA . LYS A 1 90 ? 0.410 12.395 3.026 1.00 96.06 90 LYS A CA 1
ATOM 749 C C . LYS A 1 90 ? -0.114 12.868 4.380 1.00 96.06 90 LYS A C 1
ATOM 751 O O . LYS A 1 90 ? -0.839 12.133 5.031 1.00 96.06 90 LYS A O 1
ATOM 756 N N . GLU A 1 91 ? 0.230 14.093 4.781 1.00 94.88 91 GLU A N 1
ATOM 757 C CA . GLU A 1 91 ? -0.266 14.704 6.021 1.00 94.88 91 GLU A CA 1
ATOM 758 C C . GLU A 1 91 ? -1.797 14.785 6.021 1.00 94.88 91 GLU A C 1
ATOM 760 O O . GLU A 1 91 ? -2.413 14.417 7.009 1.00 94.88 91 GLU A O 1
ATOM 765 N N . TYR A 1 92 ? -2.414 15.187 4.907 1.00 96.06 92 TYR A N 1
ATOM 766 C CA . TYR A 1 92 ? -3.871 15.256 4.780 1.00 96.06 92 TYR A CA 1
ATOM 767 C C . TYR A 1 92 ? -4.553 13.882 4.834 1.00 96.06 92 TYR A C 1
ATOM 769 O O . TYR A 1 92 ? -5.641 13.769 5.378 1.00 96.06 92 TYR A O 1
ATOM 777 N N . ILE A 1 93 ? -3.935 12.842 4.266 1.00 94.19 93 ILE A N 1
ATOM 778 C CA . ILE A 1 93 ? -4.489 11.477 4.275 1.00 94.19 93 ILE A CA 1
ATOM 779 C C . ILE A 1 93 ? -4.400 10.835 5.668 1.00 94.19 93 ILE A C 1
ATOM 781 O O . ILE A 1 93 ? -5.227 9.990 5.996 1.00 94.19 93 ILE A O 1
ATOM 785 N N . LEU A 1 94 ? -3.385 11.196 6.460 1.00 93.12 94 LEU A N 1
ATOM 786 C CA . LEU A 1 94 ? -3.153 10.636 7.795 1.00 93.12 94 LEU A CA 1
ATOM 787 C C . LEU A 1 94 ? -3.818 11.429 8.937 1.00 93.12 94 LEU A C 1
ATOM 789 O O . LEU A 1 94 ? -3.737 10.982 10.080 1.00 93.12 94 LEU A O 1
ATOM 793 N N . GLN A 1 95 ? -4.411 12.594 8.654 1.00 78.25 95 GLN A N 1
ATOM 794 C CA . GLN A 1 95 ? -5.182 13.395 9.618 1.00 78.25 95 GLN A CA 1
ATOM 795 C C . GLN A 1 95 ? -6.634 12.931 9.711 1.00 78.25 95 GLN A C 1
ATOM 797 O O . GLN A 1 95 ? -7.171 12.992 10.840 1.00 78.25 95 GLN A O 1
#

InterPro domains:
  IPR002058 PAP/25A-associated [PF03828] (27-79)

Foldseek 3Di:
DPDDWDPDDPPPVVPDDDDPDPDDPVRVVVCVLCCVQPPDQQQFFAQAPLDPDTDGQCPFDAHDGRQFGAYADNTPSNDGPRRPQDPVNVVVSND

pLDDT: mean 95.26, std 5.34, range [60.59, 98.69]

Mean predicted aligned error: 3.45 Å

Nearest PDB structures (foldseek):
  4nkt-assembly2_B  TM=8.460E-01  e=5.743E-05  Schizosaccharomyces pombe
  4ep7-assembly1_A  TM=8.849E-01  e=1.342E-04  Schizosaccharomyces pombe 972h-
  4nkt-assembly1_A  TM=8.144E-01  e=3.757E-05  Schizosaccharomyces pombe
  4ep7-assembly2_B  TM=8.256E-01  e=6.615E-05  Schizosaccharomyces pombe 972h-
  4nku-assembly1_A  TM=8.174E-01  e=6.615E-05  Schizosaccharomyces pombe

Solvent-accessible surface area (backbone atoms only — not comparable to full-atom values): 6080 Å² total; per-residue (Å²): 131,91,81,82,61,77,77,84,71,94,78,63,65,92,76,53,79,78,78,85,78,82,74,51,71,70,56,50,53,52,48,51,51,48,37,66,67,74,67,54,54,53,62,49,38,30,53,49,84,81,49,98,57,94,40,56,32,82,79,46,82,43,88,68,55,53,88,47,47,40,30,48,40,81,46,53,57,73,40,48,77,28,67,80,65,45,73,68,53,53,54,62,74,66,107

Sequence (95 aa):
SNDVWETKFFDKIEQLPPSENKSSVPELLYGFFKFYSEEFDWTQSAVCIRASNPVNKYHLHTNSYPEQWYIEDPFDLKHNLGAKCSRQGKEYILQ

Radius of gyration: 15.8 Å; Cα contacts (8 Å, |Δi|>4): 88; chains: 1; bounding box: 32×41×37 Å